Protein AF-A0A7S2H2Y1-F1 (afdb_monomer_lite)

pLDDT: mean 70.2, std 15.02, range [34.81, 85.62]

Sequence (118 aa):
MSSSTISSIPEGWISDARRLQRADELLKPYLASKSPNDRDLRVTLDKVQGKLYQNAQILHDIERWHRAASLSPQSPNHEAIMAKASSLLSELNGGIDEIVDIYAQSSTTQVAKKSTVS

Organism: NCBI:txid3111310

Secondary structure (DSSP, 8-state):
----------HHHHHHHHHHHHHHHHHHHHHHHS-TT-HHHHHHHHHHHHHHHHHHHHHHHHHHHHHHHHH-TT-TTHHHHHHHHHHHHHHHHHHHHHHHHHHHHHHHHHHHHHSS--

Structure (mmCIF, N/CA/C/O backbone):
data_AF-A0A7S2H2Y1-F1
#
_entry.id   AF-A0A7S2H2Y1-F1
#
loop_
_atom_site.group_PDB
_atom_site.id
_atom_site.type_symbol
_atom_site.label_atom_id
_atom_site.label_alt_id
_atom_site.label_comp_id
_atom_site.label_asym_id
_atom_site.label_entity_id
_atom_site.label_seq_id
_atom_site.pdbx_PDB_ins_code
_atom_site.Cartn_x
_atom_site.Cartn_y
_atom_site.Cartn_z
_atom_site.occupancy
_atom_site.B_iso_or_equiv
_atom_site.auth_seq_id
_atom_site.auth_comp_id
_atom_site.auth_asym_id
_atom_site.auth_atom_id
_atom_site.pdbx_PDB_model_num
ATOM 1 N N . MET A 1 1 ? -4.441 3.177 -40.748 1.00 35.91 1 MET A N 1
ATOM 2 C CA . MET A 1 1 ? -4.201 4.198 -39.707 1.00 35.91 1 MET A CA 1
ATOM 3 C C . MET A 1 1 ? -4.705 3.605 -38.405 1.00 35.91 1 MET A C 1
ATOM 5 O O . MET A 1 1 ? -5.911 3.492 -38.240 1.00 35.91 1 MET A O 1
ATOM 9 N N . SER A 1 2 ? -3.808 3.078 -37.573 1.00 34.81 2 SER A N 1
ATOM 10 C CA . SER A 1 2 ? -4.194 2.359 -36.355 1.00 34.81 2 SER A CA 1
ATOM 11 C C . SER A 1 2 ? -4.373 3.346 -35.209 1.00 34.81 2 SER A C 1
ATOM 13 O O . SER A 1 2 ? -3.496 4.162 -34.941 1.00 34.81 2 SER A O 1
ATOM 15 N N . SE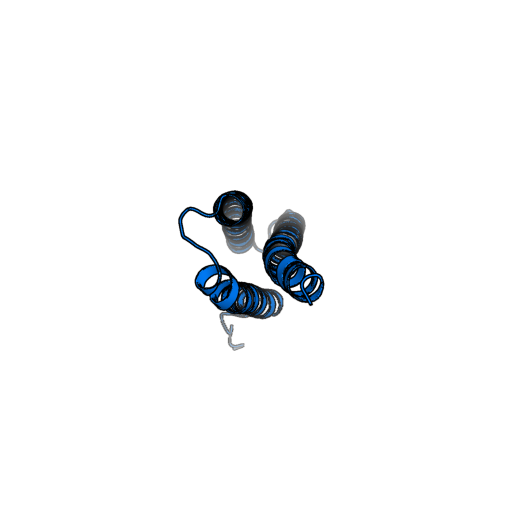R A 1 3 ? -5.549 3.280 -34.594 1.00 36.19 3 SER A N 1
ATOM 16 C CA . SER A 1 3 ? -5.982 4.097 -33.469 1.00 36.19 3 SER A CA 1
ATOM 17 C C . SER A 1 3 ? -5.132 3.782 -32.235 1.00 36.19 3 SER A C 1
ATOM 19 O O . SER A 1 3 ? -5.219 2.684 -31.689 1.00 36.19 3 SER A O 1
ATOM 21 N N . SER A 1 4 ? -4.300 4.729 -31.801 1.00 38.12 4 SER A N 1
ATOM 22 C CA . SER A 1 4 ? -3.584 4.658 -30.525 1.00 38.12 4 SER A CA 1
ATOM 23 C C . SER A 1 4 ? -4.560 4.983 -29.398 1.00 38.12 4 SER A C 1
ATOM 25 O O . SER A 1 4 ? -4.726 6.142 -29.020 1.00 38.12 4 SER A O 1
ATOM 27 N N . THR A 1 5 ? -5.261 3.971 -28.894 1.00 40.22 5 THR A N 1
ATOM 28 C CA . THR A 1 5 ? -6.135 4.133 -27.731 1.00 40.22 5 THR A CA 1
ATOM 29 C C . THR A 1 5 ? -5.274 4.371 -26.492 1.00 40.22 5 THR A C 1
ATOM 31 O O . THR A 1 5 ? -4.487 3.522 -26.081 1.00 40.22 5 THR A O 1
ATOM 34 N N . ILE A 1 6 ? -5.413 5.566 -25.926 1.00 44.97 6 ILE A N 1
ATOM 35 C CA . ILE A 1 6 ? -4.858 5.979 -24.638 1.00 44.97 6 ILE A CA 1
ATOM 36 C C . ILE A 1 6 ? -5.533 5.181 -23.509 1.00 44.97 6 ILE A C 1
ATOM 38 O O . ILE A 1 6 ? -6.738 4.947 -23.546 1.00 44.97 6 ILE A O 1
ATOM 42 N N . SER A 1 7 ? -4.755 4.887 -22.463 1.00 42.81 7 SER A N 1
ATOM 43 C CA . SER A 1 7 ? -5.199 4.489 -21.118 1.00 42.81 7 SER A CA 1
ATOM 44 C C . SER A 1 7 ? -5.645 3.038 -20.936 1.00 42.81 7 SER A C 1
ATOM 46 O O . SER A 1 7 ? -6.802 2.744 -20.647 1.00 42.81 7 SER A O 1
ATOM 48 N N . SER A 1 8 ? -4.690 2.114 -20.978 1.00 39.94 8 SER A N 1
ATOM 49 C CA . SER A 1 8 ? -4.795 0.911 -20.154 1.00 39.94 8 SER A CA 1
ATOM 50 C C . SER A 1 8 ? -4.166 1.220 -18.798 1.00 39.94 8 SER A C 1
ATOM 52 O O . SER A 1 8 ? -2.957 1.074 -18.618 1.00 39.94 8 SER A O 1
ATOM 54 N N . ILE A 1 9 ? -4.985 1.682 -17.850 1.00 45.75 9 ILE A N 1
ATOM 55 C CA . ILE A 1 9 ? -4.664 1.518 -16.429 1.00 45.75 9 ILE A CA 1
ATOM 56 C C . ILE A 1 9 ? -4.386 0.015 -16.255 1.00 45.75 9 ILE A C 1
ATOM 58 O O . ILE A 1 9 ? -5.272 -0.776 -16.594 1.00 45.75 9 ILE A O 1
ATOM 62 N N . PRO A 1 10 ? -3.181 -0.409 -15.830 1.00 50.47 10 PRO A N 1
ATOM 63 C CA . PRO A 1 10 ? -2.871 -1.828 -15.703 1.00 50.47 10 PRO A CA 1
ATOM 64 C C . PRO A 1 10 ? -3.920 -2.484 -14.803 1.00 50.47 10 PRO A C 1
ATOM 66 O O . PRO A 1 10 ? -4.239 -1.922 -13.758 1.00 50.47 10 PRO A O 1
ATOM 69 N N . GLU A 1 11 ? -4.459 -3.650 -15.171 1.00 47.34 11 GLU A N 1
ATOM 70 C CA . GLU A 1 11 ? -5.533 -4.326 -14.414 1.00 47.34 11 GLU A CA 1
ATOM 71 C C . GLU A 1 11 ? -5.223 -4.472 -12.909 1.00 47.34 11 GLU A C 1
ATOM 73 O O . GLU A 1 11 ? -6.138 -4.460 -12.083 1.00 47.34 11 GLU A O 1
ATOM 78 N N . GLY A 1 12 ? -3.935 -4.507 -12.542 1.00 52.22 12 GLY A N 1
ATOM 79 C CA . GLY A 1 12 ? -3.464 -4.447 -11.155 1.00 52.22 12 GLY A CA 1
ATOM 80 C C . GLY A 1 12 ? -3.967 -3.224 -10.377 1.00 52.22 12 GLY A C 1
ATOM 81 O O . GLY A 1 12 ? -4.483 -3.376 -9.279 1.00 52.22 12 GLY A O 1
ATOM 82 N N . TRP A 1 13 ? -3.979 -2.034 -10.977 1.00 46.84 13 TRP A N 1
ATOM 83 C CA . TRP A 1 13 ? -4.370 -0.789 -10.301 1.00 46.84 13 TRP A CA 1
ATOM 84 C C . TRP A 1 13 ? -5.865 -0.759 -9.934 1.00 46.84 13 TRP A C 1
ATOM 86 O O . TRP A 1 13 ? -6.256 -0.183 -8.919 1.00 46.84 13 TRP A O 1
ATOM 96 N N . ILE A 1 14 ? -6.719 -1.419 -10.727 1.00 52.88 14 ILE A N 1
ATOM 97 C CA . ILE A 1 14 ? -8.156 -1.573 -10.427 1.00 52.88 14 ILE A CA 1
ATOM 98 C C . ILE A 1 14 ? -8.366 -2.577 -9.277 1.00 52.88 14 ILE A C 1
ATOM 100 O O . ILE A 1 14 ? -9.340 -2.480 -8.523 1.00 52.88 14 ILE A O 1
ATOM 104 N N . SER A 1 15 ? -7.467 -3.553 -9.126 1.00 58.34 15 SER A N 1
ATOM 105 C CA . SER A 1 15 ? -7.440 -4.453 -7.967 1.00 58.34 15 SER A CA 1
ATOM 106 C C . SER A 1 15 ? -7.026 -3.701 -6.697 1.00 58.34 15 SER A C 1
ATOM 108 O O . SER A 1 15 ? -7.647 -3.867 -5.648 1.00 58.34 15 SER A O 1
ATOM 110 N N . ASP A 1 16 ? -6.058 -2.794 -6.801 1.00 58.50 16 ASP A N 1
ATOM 111 C CA . ASP A 1 16 ? -5.500 -2.074 -5.652 1.00 58.50 16 ASP A CA 1
ATOM 112 C C . ASP A 1 16 ? -6.452 -1.002 -5.102 1.00 58.50 16 ASP A C 1
ATOM 114 O O . ASP A 1 16 ? -6.640 -0.902 -3.887 1.00 58.50 16 ASP A O 1
ATOM 118 N N . ALA A 1 17 ? -7.178 -0.295 -5.976 1.00 56.44 17 ALA A N 1
ATOM 119 C CA . ALA A 1 17 ? -8.259 0.605 -5.565 1.00 56.44 17 ALA A CA 1
ATOM 120 C C . ALA A 1 17 ? -9.387 -0.137 -4.819 1.00 56.44 17 ALA A C 1
ATOM 122 O O . ALA A 1 17 ? -9.885 0.339 -3.797 1.00 56.44 17 ALA A O 1
ATOM 123 N N . ARG A 1 18 ? -9.753 -1.344 -5.279 1.00 64.94 18 ARG A N 1
ATOM 124 C CA . ARG A 1 18 ? -10.741 -2.194 -4.591 1.00 64.94 18 ARG A CA 1
ATOM 125 C C . ARG A 1 18 ? -10.240 -2.699 -3.238 1.00 64.94 18 ARG A C 1
ATOM 127 O O . ARG A 1 18 ? -11.033 -2.813 -2.307 1.00 64.94 18 ARG A O 1
ATOM 134 N N . ARG A 1 19 ? -8.941 -2.977 -3.097 1.00 62.34 19 ARG A N 1
ATOM 135 C CA . ARG A 1 19 ? -8.333 -3.400 -1.821 1.00 62.34 19 ARG A CA 1
ATOM 136 C C . ARG A 1 19 ? -8.309 -2.267 -0.800 1.00 62.34 19 ARG A C 1
ATOM 138 O O . ARG A 1 19 ? -8.684 -2.494 0.347 1.00 62.34 19 ARG A O 1
ATOM 145 N N . LEU A 1 20 ? -7.983 -1.046 -1.224 1.00 63.19 20 LEU A N 1
ATOM 146 C CA . LEU A 1 20 ? -8.082 0.147 -0.377 1.00 63.19 20 LEU A CA 1
ATOM 147 C C . LEU A 1 20 ? -9.529 0.448 0.035 1.00 63.19 20 LEU A C 1
ATOM 149 O O . LEU A 1 20 ? -9.784 0.744 1.199 1.00 63.19 20 LEU A O 1
ATOM 153 N N . GLN A 1 21 ? -10.490 0.300 -0.881 1.00 68.00 21 GLN A N 1
ATOM 154 C CA . GLN A 1 21 ? -11.910 0.428 -0.545 1.00 68.00 21 GLN A CA 1
ATOM 155 C C . GLN A 1 21 ? -12.339 -0.608 0.507 1.00 68.00 21 GLN A C 1
ATOM 157 O O . GLN A 1 21 ? -13.033 -0.272 1.465 1.00 68.00 21 GLN A O 1
ATOM 162 N N . ARG A 1 22 ? -11.877 -1.857 0.380 1.00 67.50 22 ARG A N 1
ATOM 163 C CA . ARG A 1 22 ? -12.145 -2.913 1.366 1.00 67.50 22 ARG A CA 1
ATOM 164 C C . ARG A 1 22 ? -11.535 -2.596 2.733 1.00 67.50 22 ARG A C 1
ATOM 166 O O . ARG A 1 22 ? -12.163 -2.865 3.754 1.00 67.50 22 ARG A O 1
ATOM 173 N N . ALA A 1 23 ? -10.338 -2.008 2.760 1.00 63.97 23 ALA A N 1
ATOM 174 C CA . ALA A 1 23 ? -9.708 -1.535 3.991 1.00 63.97 23 ALA A CA 1
ATOM 175 C C . ALA A 1 23 ? -10.570 -0.464 4.689 1.00 63.97 23 ALA A C 1
ATOM 177 O O . ALA A 1 23 ? -10.806 -0.563 5.891 1.00 63.97 23 ALA A O 1
ATOM 178 N N . ASP A 1 24 ? -11.099 0.507 3.936 1.00 67.19 24 ASP A N 1
ATOM 179 C CA . ASP A 1 24 ? -11.990 1.558 4.456 1.00 67.19 24 ASP A CA 1
ATOM 180 C C . ASP A 1 24 ? -13.320 0.991 4.994 1.00 67.19 24 ASP A C 1
ATOM 182 O O . ASP A 1 24 ? -13.810 1.395 6.052 1.00 67.19 24 ASP A O 1
ATOM 186 N N . GLU A 1 25 ? -13.894 -0.002 4.311 1.00 71.31 25 GLU A N 1
ATOM 187 C CA . GLU A 1 25 ? -15.109 -0.695 4.760 1.00 71.31 25 GLU A CA 1
ATOM 188 C C . GLU A 1 25 ? -14.903 -1.470 6.072 1.00 71.31 25 GLU A C 1
ATOM 190 O O . GLU A 1 25 ? -15.769 -1.425 6.947 1.00 71.31 25 GLU A O 1
ATOM 195 N N . LEU A 1 26 ? -13.749 -2.124 6.251 1.00 68.25 26 LEU A N 1
ATOM 196 C CA . LEU A 1 26 ? -13.384 -2.808 7.501 1.00 68.25 26 LEU A CA 1
ATOM 197 C C . LEU A 1 26 ? -13.105 -1.824 8.647 1.00 68.25 26 LEU A C 1
ATOM 199 O O . LEU A 1 26 ? -13.319 -2.146 9.819 1.00 68.25 26 LEU A O 1
ATOM 203 N N . LEU A 1 27 ? -12.657 -0.612 8.316 1.00 68.12 27 LEU A N 1
ATOM 204 C CA . LEU A 1 27 ? -12.281 0.409 9.285 1.00 68.12 27 LEU A CA 1
ATOM 205 C C . LEU A 1 27 ? -13.486 1.060 9.972 1.00 68.12 27 LEU A C 1
ATOM 207 O O . LEU A 1 27 ? -13.456 1.312 11.178 1.00 68.12 27 LEU A O 1
ATOM 211 N N . LYS A 1 28 ? -14.561 1.321 9.224 1.00 70.88 28 LYS A N 1
ATOM 212 C CA . LYS A 1 28 ? -15.770 2.010 9.716 1.00 70.88 28 LYS A CA 1
ATOM 213 C C . LYS A 1 28 ? -16.358 1.406 11.001 1.00 70.88 28 LYS A C 1
ATOM 215 O O . LYS A 1 28 ? -16.532 2.158 11.964 1.00 70.88 28 LYS A O 1
ATOM 220 N N . PRO A 1 29 ? -16.636 0.090 11.089 1.00 68.25 29 PRO A N 1
ATOM 221 C CA . PRO A 1 29 ? -17.155 -0.502 12.321 1.00 68.25 29 PRO A CA 1
ATOM 222 C C . PRO A 1 29 ? -16.125 -0.494 13.460 1.00 68.25 29 PRO A C 1
ATOM 224 O O . PRO A 1 29 ? -16.506 -0.327 14.618 1.00 68.25 29 PRO A O 1
ATOM 227 N N . TYR A 1 30 ? -14.825 -0.616 13.156 1.00 68.25 30 TYR A N 1
ATOM 228 C CA . TYR A 1 30 ? -13.764 -0.538 14.163 1.00 68.25 30 TYR A CA 1
ATOM 229 C C . TYR A 1 30 ? -13.711 0.849 14.814 1.00 68.25 30 TYR A C 1
ATOM 231 O O . TYR A 1 30 ? -13.767 0.946 16.040 1.00 68.25 30 TYR A O 1
ATOM 239 N N . LEU A 1 31 ? -13.695 1.917 14.012 1.00 70.19 31 LEU A N 1
ATOM 240 C CA . LEU A 1 31 ? -13.712 3.296 14.508 1.00 70.19 31 LEU A CA 1
ATOM 241 C C . LEU A 1 31 ? -14.982 3.597 15.308 1.00 70.19 31 LEU A C 1
ATOM 243 O O . LEU A 1 31 ? -14.897 4.185 16.381 1.00 70.19 31 LEU A O 1
ATOM 247 N N . ALA A 1 32 ? -16.144 3.139 14.835 1.00 73.38 32 ALA A N 1
ATOM 248 C CA . ALA A 1 32 ? -17.416 3.322 15.535 1.00 73.38 32 ALA A CA 1
ATOM 249 C C . ALA A 1 32 ? -17.471 2.593 16.893 1.00 73.38 32 ALA A C 1
ATOM 251 O O . ALA A 1 32 ? -18.193 3.016 17.793 1.00 73.38 32 ALA A O 1
ATOM 252 N N . SER A 1 33 ? -16.709 1.505 17.054 1.00 69.88 33 SER A N 1
ATOM 253 C CA . SER A 1 33 ? -16.657 0.711 18.291 1.00 69.88 33 SER A CA 1
ATOM 254 C C . SER A 1 33 ? -15.689 1.246 19.353 1.00 69.88 33 SER A C 1
ATOM 256 O O . SER A 1 33 ? -15.694 0.756 20.485 1.00 69.88 33 SER A O 1
ATOM 258 N N . LYS A 1 34 ? -14.833 2.216 19.008 1.00 68.75 34 LYS A N 1
ATOM 259 C CA . LYS A 1 34 ? -13.727 2.666 19.856 1.00 68.75 34 LYS A CA 1
ATOM 260 C C . LYS A 1 34 ? -13.930 4.095 20.345 1.00 68.75 34 LYS A C 1
ATOM 262 O O . LYS A 1 34 ? -14.316 4.987 19.598 1.00 68.75 34 LYS A O 1
ATOM 267 N N . SER A 1 35 ? -13.609 4.323 21.618 1.00 74.88 35 SER A N 1
ATOM 268 C CA . SER A 1 35 ? -13.490 5.684 22.141 1.00 74.88 35 SER A CA 1
ATOM 269 C C . SER A 1 35 ? -12.305 6.386 21.466 1.00 74.88 35 SER A C 1
ATOM 271 O O . SER A 1 35 ? -11.252 5.763 21.327 1.00 74.88 35 SER A O 1
ATOM 273 N N . PRO A 1 36 ? -12.404 7.682 21.127 1.00 68.38 36 PRO A N 1
ATOM 274 C CA . PRO A 1 36 ? -11.271 8.467 20.631 1.00 68.38 36 PRO A CA 1
ATOM 275 C C . PRO A 1 36 ? -10.046 8.460 21.565 1.00 68.38 36 PRO A C 1
ATOM 277 O O . PRO A 1 36 ? -8.924 8.677 21.118 1.00 68.38 36 PRO A O 1
ATOM 280 N N . ASN A 1 37 ? -10.248 8.174 22.858 1.00 73.12 37 ASN A N 1
ATOM 281 C CA . ASN A 1 37 ? -9.183 8.073 23.862 1.00 73.12 37 ASN A CA 1
ATOM 282 C C . ASN A 1 37 ? -8.642 6.646 24.049 1.00 73.12 37 ASN A C 1
ATOM 284 O O . ASN A 1 37 ? -7.799 6.414 24.917 1.00 73.12 37 ASN A O 1
ATOM 288 N N . ASP A 1 38 ? -9.123 5.679 23.268 1.00 82.00 38 ASP A N 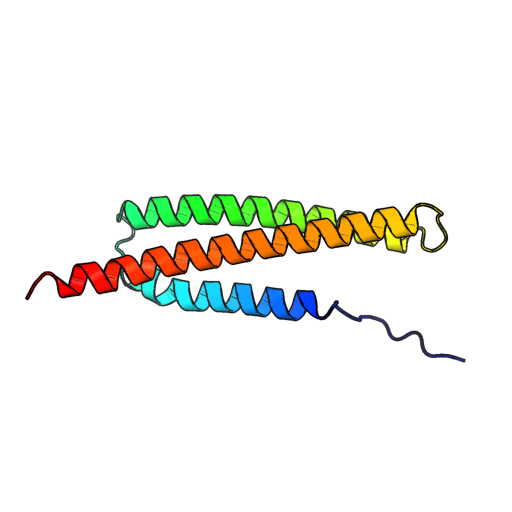1
ATOM 289 C CA . ASP A 1 38 ? -8.662 4.299 23.334 1.00 82.00 38 ASP A CA 1
ATOM 290 C C . ASP A 1 38 ? -7.201 4.208 22.852 1.00 82.00 38 ASP A C 1
ATOM 292 O O . ASP A 1 38 ? -6.839 4.615 21.744 1.00 82.00 38 ASP A O 1
ATOM 296 N N . ARG A 1 39 ? -6.329 3.689 23.721 1.00 82.00 39 ARG A N 1
ATOM 297 C CA . ARG A 1 39 ? -4.896 3.551 23.438 1.00 82.00 39 ARG A CA 1
ATOM 298 C C . ARG A 1 39 ? -4.632 2.591 22.275 1.00 82.00 39 ARG A C 1
ATOM 300 O O . ARG A 1 39 ? -3.732 2.860 21.481 1.00 82.00 39 ARG A O 1
ATOM 307 N N . ASP A 1 40 ? -5.400 1.511 22.164 1.00 79.00 40 ASP A N 1
ATOM 308 C CA . ASP A 1 40 ? -5.254 0.513 21.101 1.00 79.00 40 ASP A CA 1
ATOM 309 C C . ASP A 1 40 ? -5.703 1.093 19.756 1.00 79.00 40 ASP A C 1
ATOM 311 O O . ASP A 1 40 ? -5.069 0.842 18.727 1.00 79.00 40 ASP A O 1
ATOM 315 N N . LEU A 1 41 ? -6.747 1.932 19.765 1.00 79.88 41 LEU A N 1
ATOM 316 C CA . LEU A 1 41 ? -7.138 2.717 18.595 1.00 79.88 41 LEU A CA 1
ATOM 317 C C . LEU A 1 41 ? -5.983 3.617 18.142 1.00 79.88 41 LEU A C 1
ATOM 319 O O . LEU A 1 41 ? -5.612 3.577 16.971 1.00 79.88 41 LEU A O 1
ATOM 323 N N . ARG A 1 42 ? -5.371 4.368 19.062 1.00 80.62 42 ARG A N 1
ATOM 324 C CA . ARG A 1 42 ? -4.280 5.298 18.736 1.00 80.62 42 ARG A CA 1
ATOM 325 C C . ARG A 1 42 ? -3.054 4.586 18.158 1.00 80.62 42 ARG A C 1
ATOM 327 O O . ARG A 1 42 ? -2.559 4.985 17.115 1.00 80.62 42 ARG A O 1
ATOM 334 N N . VAL A 1 43 ? -2.639 3.469 18.762 1.00 85.06 43 VAL A N 1
ATOM 335 C CA . VAL A 1 43 ? -1.535 2.636 18.244 1.00 85.06 43 VAL A CA 1
ATOM 336 C C . VAL A 1 43 ? -1.858 2.058 16.862 1.00 85.06 43 VAL A C 1
ATOM 338 O O . VAL A 1 43 ? -0.978 1.978 16.007 1.00 85.06 43 VAL A O 1
ATOM 341 N N . THR A 1 44 ? -3.106 1.645 16.630 1.00 83.62 44 THR A N 1
ATOM 342 C CA . THR A 1 44 ? -3.540 1.133 15.320 1.00 83.62 44 THR A CA 1
ATOM 343 C C . THR A 1 44 ? -3.477 2.229 14.258 1.00 83.62 44 THR A C 1
ATOM 345 O O . THR A 1 44 ? -2.949 1.998 13.172 1.00 83.62 44 THR A O 1
ATOM 348 N N . LEU A 1 45 ? -3.973 3.427 14.580 1.00 82.38 45 LEU A N 1
ATOM 349 C CA . LEU A 1 45 ? -3.941 4.578 13.680 1.00 82.38 45 LEU A CA 1
ATOM 350 C C . LEU A 1 45 ? -2.507 5.020 13.371 1.00 82.38 45 LEU A C 1
ATOM 352 O O . LEU A 1 45 ? -2.201 5.227 12.202 1.00 82.38 45 LEU A O 1
ATOM 356 N N . ASP A 1 46 ? -1.616 5.061 14.366 1.00 85.25 46 ASP A N 1
ATOM 357 C CA . ASP A 1 46 ? -0.201 5.402 14.163 1.00 85.25 46 ASP A CA 1
ATOM 358 C C . ASP A 1 46 ? 0.486 4.414 13.202 1.00 85.25 46 ASP A C 1
ATOM 360 O O . ASP A 1 46 ? 1.195 4.819 12.277 1.00 85.25 46 ASP A O 1
ATOM 364 N N . LYS A 1 47 ?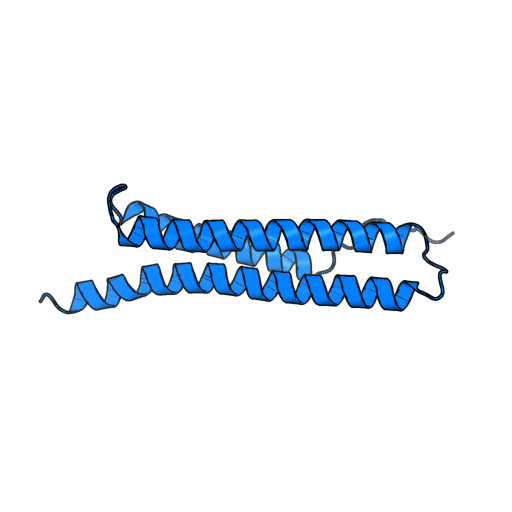 0.247 3.104 13.375 1.00 84.81 47 LYS A N 1
ATOM 365 C CA . LYS A 1 47 ? 0.793 2.067 12.481 1.00 84.81 47 LYS A CA 1
ATOM 366 C C . LYS A 1 47 ? 0.299 2.235 11.049 1.00 84.81 47 LYS A C 1
ATOM 368 O O . LYS A 1 47 ? 1.092 2.150 10.112 1.00 84.81 47 LYS A O 1
ATOM 373 N N . VAL A 1 48 ? -0.998 2.483 10.878 1.00 84.12 48 VAL A N 1
ATOM 374 C CA . VAL A 1 48 ? -1.579 2.633 9.543 1.00 84.12 48 VAL A CA 1
ATOM 375 C C . VAL A 1 48 ? -1.117 3.928 8.894 1.00 84.12 48 VAL A C 1
ATOM 377 O O . VAL A 1 48 ? -0.746 3.914 7.727 1.00 84.12 48 VAL A O 1
ATOM 380 N N . GLN A 1 49 ? -1.054 5.030 9.638 1.00 80.69 49 GLN A N 1
ATOM 381 C CA . GLN A 1 49 ? -0.521 6.289 9.131 1.00 80.69 49 GLN A CA 1
ATOM 382 C C . GLN A 1 49 ? 0.925 6.125 8.645 1.00 80.69 49 GLN A C 1
ATOM 384 O O . GLN A 1 49 ? 1.262 6.596 7.559 1.00 80.69 49 GLN A O 1
ATOM 389 N N . GLY A 1 50 ? 1.761 5.400 9.397 1.00 80.69 50 GLY A N 1
ATOM 390 C CA . GLY A 1 50 ? 3.119 5.064 8.970 1.00 80.69 50 GLY A CA 1
ATOM 391 C C . GLY A 1 50 ? 3.152 4.276 7.656 1.00 80.69 50 GLY A C 1
ATOM 392 O O . GLY A 1 50 ? 3.953 4.586 6.773 1.00 80.69 50 GLY A O 1
ATOM 393 N N . LYS A 1 51 ? 2.254 3.300 7.488 1.00 85.50 51 LYS A N 1
ATOM 394 C CA . LYS A 1 51 ? 2.157 2.500 6.256 1.00 85.50 51 LYS A CA 1
ATOM 395 C C . LYS A 1 51 ? 1.603 3.283 5.070 1.00 85.50 51 LYS A C 1
ATOM 397 O O . LYS A 1 51 ? 2.138 3.173 3.973 1.00 85.50 51 LYS A O 1
ATOM 402 N N . LEU A 1 52 ? 0.603 4.133 5.284 1.00 77.38 52 LEU A N 1
ATOM 403 C CA . LEU A 1 52 ? 0.076 5.028 4.253 1.00 77.38 52 LEU A CA 1
ATOM 404 C C . LEU A 1 52 ? 1.154 5.986 3.742 1.00 77.38 52 LEU A C 1
ATOM 406 O O . LEU A 1 52 ? 1.259 6.190 2.536 1.00 77.38 52 LEU A O 1
ATOM 410 N N . TYR A 1 53 ? 1.987 6.524 4.635 1.00 75.62 53 TYR A N 1
ATOM 411 C CA . TYR A 1 53 ? 3.107 7.376 4.242 1.00 75.62 53 TYR A CA 1
ATOM 412 C C . TYR A 1 53 ? 4.130 6.624 3.374 1.00 75.62 53 TYR A C 1
ATOM 414 O O . TYR A 1 53 ? 4.553 7.134 2.338 1.00 75.62 53 TYR A O 1
ATOM 422 N N . GLN A 1 54 ? 4.490 5.392 3.754 1.00 81.56 54 GLN A N 1
ATOM 423 C CA . GLN A 1 54 ? 5.383 4.536 2.959 1.00 81.56 54 GLN A CA 1
ATOM 424 C C . GLN A 1 54 ? 4.794 4.237 1.573 1.00 81.56 54 GLN A C 1
ATOM 426 O O . GLN A 1 54 ? 5.464 4.434 0.561 1.00 81.56 54 GLN A O 1
ATOM 431 N N . ASN A 1 55 ? 3.520 3.849 1.515 1.00 80.88 55 ASN A N 1
ATOM 432 C CA . ASN A 1 55 ? 2.827 3.555 0.262 1.00 80.88 55 ASN A CA 1
ATOM 433 C C . ASN A 1 55 ? 2.727 4.789 -0.649 1.00 80.88 55 ASN A C 1
ATOM 435 O O . ASN A 1 55 ? 2.897 4.668 -1.859 1.00 80.88 55 ASN A O 1
ATOM 439 N N . ALA A 1 56 ? 2.505 5.982 -0.086 1.00 74.69 56 ALA A N 1
ATOM 440 C CA . ALA A 1 56 ? 2.481 7.228 -0.851 1.00 74.69 56 ALA A CA 1
ATOM 441 C C . ALA A 1 56 ? 3.843 7.537 -1.495 1.00 74.69 56 ALA A C 1
ATOM 443 O O . ALA A 1 56 ? 3.901 7.967 -2.647 1.00 74.69 56 ALA A O 1
ATOM 444 N N . GLN A 1 57 ? 4.943 7.266 -0.786 1.00 78.75 57 GLN A N 1
ATOM 445 C CA . GLN A 1 57 ? 6.287 7.423 -1.340 1.00 78.75 57 GLN A CA 1
ATOM 446 C C . GLN A 1 57 ? 6.543 6.441 -2.495 1.00 78.75 57 GLN A C 1
ATOM 448 O O . GLN A 1 57 ? 7.038 6.847 -3.546 1.00 78.75 57 GLN A O 1
ATOM 453 N N . ILE A 1 58 ? 6.151 5.173 -2.331 1.00 80.56 58 ILE A N 1
ATOM 454 C CA . ILE A 1 58 ? 6.275 4.150 -3.380 1.00 80.56 58 ILE A CA 1
ATOM 455 C C . ILE A 1 58 ? 5.442 4.534 -4.611 1.00 80.56 58 ILE A C 1
ATOM 457 O O . ILE A 1 58 ? 5.923 4.416 -5.737 1.00 80.56 58 ILE A O 1
ATOM 461 N N . LEU A 1 59 ? 4.222 5.044 -4.412 1.00 78.75 59 LEU A N 1
ATOM 462 C CA . LEU A 1 59 ? 3.361 5.519 -5.496 1.00 78.75 59 LEU A CA 1
ATOM 463 C C . LEU A 1 59 ? 4.026 6.648 -6.295 1.00 78.75 59 LEU A C 1
ATOM 465 O O . LEU A 1 59 ? 4.078 6.583 -7.523 1.00 78.75 59 LEU A O 1
ATOM 469 N N . HIS A 1 60 ? 4.606 7.637 -5.611 1.00 75.94 60 HIS A N 1
ATOM 470 C CA . HIS A 1 60 ? 5.364 8.702 -6.269 1.00 75.94 60 HIS A CA 1
ATOM 471 C C . HIS A 1 60 ? 6.565 8.176 -7.064 1.00 75.94 60 HIS A C 1
ATOM 473 O O . HIS A 1 60 ? 6.841 8.654 -8.170 1.00 75.94 60 HIS A O 1
ATOM 479 N N . ASP A 1 61 ? 7.275 7.177 -6.540 1.00 77.75 61 ASP A N 1
ATOM 480 C CA . ASP A 1 61 ? 8.390 6.565 -7.258 1.00 77.75 61 ASP A CA 1
ATOM 481 C C . ASP A 1 61 ? 7.908 5.802 -8.500 1.00 77.75 61 ASP A C 1
ATOM 483 O O . ASP A 1 61 ? 8.515 5.934 -9.566 1.00 77.75 61 ASP A O 1
ATOM 487 N N . ILE A 1 62 ? 6.788 5.076 -8.420 1.00 79.88 62 ILE A N 1
ATOM 488 C CA . ILE A 1 62 ? 6.157 4.419 -9.577 1.00 79.88 62 ILE A CA 1
ATOM 489 C C . ILE A 1 62 ? 5.820 5.446 -10.662 1.00 79.88 62 ILE A C 1
ATOM 491 O O . ILE A 1 62 ? 6.191 5.249 -11.821 1.00 79.88 62 ILE A O 1
ATOM 495 N N . GLU A 1 63 ? 5.172 6.558 -10.306 1.00 77.62 63 GLU A N 1
ATOM 496 C CA . GLU A 1 63 ? 4.840 7.636 -11.247 1.00 77.62 63 GLU A CA 1
ATOM 497 C C . GLU A 1 63 ? 6.094 8.203 -11.923 1.00 77.62 63 GLU A C 1
ATOM 499 O O . GLU A 1 63 ? 6.124 8.410 -13.143 1.00 77.62 63 GLU A O 1
ATOM 504 N N . ARG A 1 64 ? 7.164 8.414 -11.147 1.00 80.12 64 ARG A N 1
ATOM 505 C CA . ARG A 1 64 ? 8.448 8.906 -11.654 1.00 80.12 64 ARG A CA 1
ATOM 506 C C . ARG A 1 64 ? 9.070 7.936 -12.656 1.00 80.12 64 ARG A C 1
ATOM 508 O O . ARG A 1 64 ? 9.507 8.371 -13.725 1.00 80.12 64 ARG A O 1
ATOM 515 N N . TRP A 1 65 ? 9.108 6.643 -12.339 1.00 80.81 65 TRP A N 1
ATOM 516 C CA . TRP A 1 65 ? 9.658 5.620 -13.233 1.00 80.81 65 TRP A CA 1
ATOM 517 C C . TRP A 1 65 ? 8.802 5.434 -14.485 1.00 80.81 65 TRP A C 1
ATOM 519 O O . TRP A 1 65 ? 9.344 5.357 -15.585 1.00 80.81 65 TRP A O 1
ATOM 529 N N . HIS A 1 66 ? 7.478 5.465 -14.356 1.00 78.38 66 HIS A N 1
ATOM 530 C CA . HIS A 1 66 ? 6.571 5.386 -15.498 1.00 78.38 66 HIS A CA 1
ATOM 531 C C . HIS A 1 66 ? 6.735 6.587 -16.444 1.00 78.38 66 HIS A C 1
ATOM 533 O O . HIS A 1 66 ? 6.777 6.439 -17.671 1.00 78.38 66 HIS A O 1
ATOM 539 N N . ARG A 1 67 ? 6.918 7.792 -15.889 1.00 79.19 67 ARG A N 1
ATOM 540 C CA . ARG A 1 67 ? 7.238 8.988 -16.677 1.00 79.19 67 ARG A CA 1
ATOM 541 C C . ARG A 1 67 ? 8.586 8.853 -17.384 1.00 79.19 67 ARG A C 1
ATOM 543 O O . ARG A 1 67 ? 8.682 9.198 -18.558 1.00 79.19 67 ARG A O 1
ATOM 550 N N . ALA A 1 68 ? 9.607 8.323 -16.710 1.00 76.94 68 ALA A N 1
ATOM 551 C CA . ALA A 1 68 ? 10.906 8.053 -17.325 1.00 76.94 68 ALA A CA 1
ATOM 552 C C . ALA A 1 68 ? 10.798 7.044 -18.485 1.00 76.94 68 ALA A C 1
ATOM 554 O O . ALA A 1 68 ? 11.381 7.273 -19.545 1.00 76.94 68 ALA A O 1
ATOM 555 N N . ALA A 1 69 ? 9.993 5.986 -18.323 1.00 78.12 69 ALA A N 1
ATOM 556 C CA . ALA A 1 69 ? 9.714 5.005 -19.374 1.00 78.12 69 ALA A CA 1
ATOM 557 C C . ALA A 1 69 ? 9.042 5.652 -20.595 1.00 78.12 69 ALA A C 1
ATOM 559 O O . ALA A 1 69 ? 9.430 5.394 -21.733 1.00 78.12 69 ALA A O 1
ATOM 560 N N . SER A 1 70 ? 8.072 6.536 -20.341 1.00 78.12 70 SER A N 1
ATOM 561 C CA . SER A 1 70 ? 7.291 7.234 -21.370 1.00 78.12 70 SER A CA 1
ATOM 562 C C . SER A 1 70 ? 8.123 8.240 -22.172 1.00 78.12 70 SER A C 1
ATOM 564 O O . SER A 1 70 ? 7.862 8.456 -23.351 1.00 78.12 70 SER A O 1
ATOM 566 N N . LEU A 1 71 ? 9.129 8.860 -21.546 1.00 82.56 71 LEU A N 1
ATOM 567 C CA . LEU A 1 71 ? 10.024 9.822 -22.199 1.00 82.56 71 LEU A CA 1
ATOM 568 C C . LEU A 1 71 ? 11.096 9.154 -23.067 1.00 82.56 71 LEU A C 1
ATOM 570 O O . LEU A 1 71 ? 11.659 9.802 -23.947 1.00 82.56 71 LEU A O 1
ATOM 574 N N . SER A 1 72 ? 11.404 7.879 -22.824 1.00 79.62 72 SER A N 1
ATOM 575 C CA . SER A 1 72 ? 12.446 7.161 -23.559 1.00 79.62 72 SER A CA 1
ATOM 576 C C . SER A 1 72 ? 12.022 5.724 -23.902 1.00 79.62 72 SER A C 1
ATOM 578 O O . SER A 1 72 ? 12.633 4.759 -23.438 1.00 79.62 72 SER A O 1
ATOM 580 N N . PRO A 1 73 ? 10.974 5.556 -24.733 1.00 73.50 73 PRO A N 1
ATOM 581 C CA . PRO A 1 73 ? 10.411 4.243 -25.057 1.00 73.50 73 PRO A CA 1
ATOM 582 C C . PRO A 1 73 ? 11.345 3.360 -25.899 1.00 73.50 73 PRO A C 1
ATOM 584 O O . PRO A 1 73 ? 11.167 2.153 -25.946 1.00 73.50 73 PRO A O 1
ATOM 587 N N . GLN A 1 74 ? 12.344 3.956 -26.555 1.00 79.50 74 GLN A N 1
ATOM 588 C CA . GLN A 1 74 ? 13.352 3.260 -27.370 1.00 79.50 74 GLN A CA 1
ATOM 589 C C . GLN A 1 74 ? 14.718 3.189 -26.667 1.00 79.50 74 GLN A C 1
ATOM 591 O O . GLN A 1 74 ? 15.734 2.886 -27.291 1.00 79.50 74 GLN A O 1
ATOM 596 N N . SER A 1 75 ? 14.774 3.533 -25.376 1.00 80.88 75 SER A N 1
ATOM 597 C CA . SER A 1 75 ? 16.014 3.460 -24.610 1.00 80.88 75 SER A CA 1
ATOM 598 C C . SER A 1 75 ? 16.406 2.002 -24.373 1.00 80.88 75 SER A C 1
ATOM 600 O O . SER A 1 75 ? 15.545 1.212 -23.985 1.00 80.88 75 SER A O 1
ATOM 602 N N . PRO A 1 76 ? 17.698 1.644 -24.467 1.00 78.19 76 PRO A N 1
ATOM 603 C CA . PRO A 1 76 ? 18.170 0.332 -24.026 1.00 78.19 76 PRO A CA 1
ATOM 604 C C . PRO A 1 76 ? 17.895 0.073 -22.532 1.00 78.19 76 PRO A C 1
ATOM 606 O O . PRO A 1 76 ? 17.878 -1.073 -22.101 1.00 78.19 76 PRO A O 1
ATOM 609 N N . ASN A 1 77 ? 17.614 1.120 -21.743 1.00 83.25 77 ASN A N 1
ATOM 610 C CA . ASN A 1 7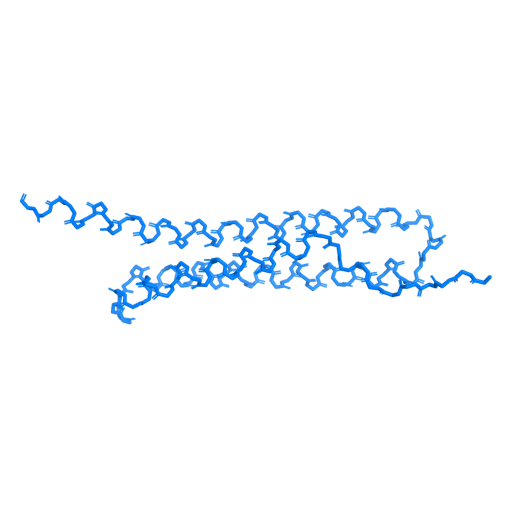7 ? 17.241 1.006 -20.331 1.00 83.25 77 ASN A CA 1
ATOM 611 C C . ASN A 1 77 ? 15.725 0.884 -20.101 1.00 83.25 77 ASN A C 1
ATOM 613 O O . ASN A 1 77 ? 15.296 0.821 -18.949 1.00 83.25 77 ASN A O 1
ATOM 617 N N . HIS A 1 78 ? 14.903 0.891 -21.154 1.00 80.50 78 HIS A N 1
ATOM 618 C CA . HIS A 1 78 ? 13.446 0.881 -21.025 1.00 80.50 78 HIS A CA 1
ATOM 619 C C . HIS A 1 78 ? 12.947 -0.350 -20.254 1.00 80.50 78 HIS A C 1
ATOM 621 O O . HIS A 1 78 ? 12.159 -0.212 -19.320 1.00 80.50 78 HIS A O 1
ATOM 627 N N . GLU A 1 79 ? 13.474 -1.537 -20.563 1.00 82.56 79 GLU A N 1
ATOM 628 C CA . GLU A 1 79 ? 13.123 -2.772 -19.850 1.00 82.56 79 GLU A CA 1
ATOM 629 C C . GLU A 1 79 ? 13.501 -2.712 -18.365 1.00 82.56 79 GLU A C 1
ATOM 631 O O . GLU A 1 79 ? 12.699 -3.080 -17.508 1.00 82.56 79 GLU A O 1
ATOM 636 N N . ALA A 1 80 ? 14.680 -2.175 -18.033 1.00 85.62 80 ALA A N 1
ATOM 637 C CA . ALA A 1 80 ? 15.120 -2.017 -16.647 1.00 85.62 80 ALA A CA 1
ATOM 638 C C . ALA A 1 80 ? 14.233 -1.030 -15.864 1.00 85.62 80 ALA A C 1
ATOM 640 O O . ALA A 1 80 ? 13.909 -1.266 -14.699 1.00 85.62 80 ALA A O 1
ATOM 641 N N . ILE A 1 81 ? 13.799 0.057 -16.510 1.00 80.69 81 ILE A N 1
ATOM 642 C CA . ILE A 1 81 ? 12.863 1.030 -15.935 1.00 80.69 81 ILE A CA 1
ATOM 643 C C . ILE A 1 81 ? 11.503 0.373 -15.663 1.00 80.69 81 ILE A C 1
ATOM 645 O O . ILE A 1 81 ? 10.955 0.518 -14.568 1.00 80.69 81 ILE A O 1
ATOM 649 N N . MET A 1 82 ? 10.972 -0.377 -16.631 1.00 80.44 82 MET A N 1
ATOM 650 C CA . MET A 1 82 ? 9.690 -1.073 -16.496 1.00 80.44 82 MET A CA 1
ATOM 651 C C . MET A 1 82 ? 9.743 -2.179 -15.434 1.00 80.44 82 MET A C 1
ATOM 653 O O . MET A 1 82 ? 8.804 -2.323 -14.647 1.00 80.44 82 MET A O 1
ATOM 657 N N . ALA A 1 83 ? 10.858 -2.910 -15.341 1.00 83.44 83 ALA A N 1
ATOM 658 C CA . ALA A 1 83 ? 11.097 -3.875 -14.271 1.00 83.44 83 ALA A CA 1
ATOM 659 C C . ALA A 1 83 ? 11.125 -3.196 -12.892 1.00 83.44 83 ALA A C 1
ATOM 661 O O . ALA A 1 83 ? 10.509 -3.691 -11.945 1.00 83.44 83 ALA A O 1
ATOM 662 N N . LYS A 1 84 ? 11.768 -2.024 -12.773 1.00 85.50 84 LYS A N 1
ATOM 663 C CA . LYS A 1 84 ? 11.789 -1.266 -11.515 1.00 85.50 84 LYS A CA 1
ATOM 664 C C . LYS A 1 84 ? 10.398 -0.765 -11.122 1.00 85.50 84 LYS A C 1
ATOM 666 O O . LYS A 1 84 ? 10.019 -0.921 -9.964 1.00 85.50 84 LYS A O 1
ATOM 671 N N . ALA A 1 85 ? 9.625 -0.230 -12.067 1.00 78.06 85 ALA A N 1
ATOM 672 C CA . ALA A 1 85 ? 8.245 0.196 -11.823 1.00 78.06 85 ALA A CA 1
ATOM 673 C C . ALA A 1 85 ? 7.348 -0.980 -11.391 1.00 78.06 85 ALA A C 1
ATOM 675 O O . ALA A 1 85 ? 6.570 -0.850 -10.449 1.00 78.06 85 ALA A O 1
ATOM 676 N N . SER A 1 86 ? 7.511 -2.149 -12.018 1.00 80.06 86 SER A N 1
ATOM 677 C CA . SER A 1 86 ? 6.770 -3.372 -11.669 1.00 80.06 86 SER A CA 1
ATOM 678 C C . SER A 1 86 ? 7.125 -3.892 -10.273 1.00 80.06 86 SER A C 1
ATOM 680 O O . SER A 1 86 ? 6.244 -4.291 -9.515 1.00 80.06 86 SER A O 1
ATOM 682 N N . SER A 1 87 ? 8.406 -3.841 -9.895 1.00 85.19 87 SER A N 1
ATOM 683 C CA . SER A 1 87 ? 8.853 -4.198 -8.543 1.00 85.19 87 SER A CA 1
ATOM 684 C C . SER A 1 87 ? 8.243 -3.285 -7.480 1.00 85.19 87 SER A C 1
ATOM 686 O O . SER A 1 87 ? 7.821 -3.777 -6.439 1.00 85.19 87 SER A O 1
ATOM 688 N N . LEU A 1 88 ? 8.183 -1.975 -7.736 1.00 83.44 88 LEU A N 1
ATOM 689 C CA . LEU A 1 88 ? 7.580 -1.018 -6.808 1.00 83.44 88 LEU A CA 1
ATOM 690 C C . LEU A 1 88 ? 6.063 -1.214 -6.696 1.00 83.44 88 LEU A C 1
ATOM 692 O O . LEU A 1 88 ? 5.516 -1.107 -5.605 1.00 83.44 88 LEU A O 1
ATOM 696 N N . LEU A 1 89 ? 5.384 -1.568 -7.792 1.00 80.94 89 LEU A N 1
ATOM 697 C CA . LEU A 1 89 ? 3.968 -1.949 -7.752 1.00 80.94 89 LEU A CA 1
ATOM 698 C C . LEU A 1 89 ? 3.736 -3.186 -6.873 1.00 80.94 89 LEU A C 1
ATOM 700 O O . LEU A 1 89 ? 2.794 -3.217 -6.088 1.00 80.94 89 LEU A O 1
ATOM 704 N N . SER A 1 90 ? 4.616 -4.187 -6.950 1.00 84.81 90 SER A N 1
ATOM 705 C CA . SER A 1 90 ? 4.538 -5.351 -6.060 1.00 84.81 90 SER A CA 1
ATOM 706 C C . SER A 1 90 ? 4.736 -4.974 -4.587 1.00 84.81 90 SER A C 1
ATOM 708 O O . SER A 1 90 ? 4.064 -5.534 -3.723 1.00 84.81 90 SER A O 1
ATOM 710 N N . GLU A 1 91 ? 5.643 -4.041 -4.293 1.00 85.50 91 GLU A N 1
ATOM 711 C CA . GLU A 1 91 ? 5.891 -3.547 -2.933 1.00 85.50 91 GLU A CA 1
ATOM 712 C C . GLU A 1 91 ? 4.688 -2.769 -2.387 1.00 85.50 91 GLU A C 1
ATOM 714 O O . GLU A 1 91 ? 4.231 -3.040 -1.276 1.00 85.50 91 GLU A O 1
ATOM 719 N N . LEU A 1 92 ? 4.114 -1.876 -3.202 1.00 82.06 92 LEU A N 1
ATOM 720 C CA . LEU A 1 92 ? 2.889 -1.148 -2.875 1.00 82.06 92 LEU A CA 1
ATOM 721 C C . LEU A 1 92 ? 1.750 -2.113 -2.521 1.00 82.06 92 LEU A C 1
ATOM 723 O O . LEU A 1 92 ? 1.025 -1.896 -1.552 1.00 82.06 92 LEU A O 1
ATOM 727 N N . ASN A 1 93 ? 1.636 -3.213 -3.263 1.00 81.12 93 ASN A N 1
ATOM 728 C CA . ASN A 1 93 ? 0.604 -4.219 -3.043 1.00 81.12 93 ASN A CA 1
ATOM 729 C C . ASN A 1 93 ? 0.772 -4.964 -1.721 1.00 81.12 93 ASN A C 1
ATOM 731 O O . ASN A 1 93 ? -0.222 -5.174 -1.028 1.00 81.12 93 ASN A O 1
ATOM 735 N N . GLY A 1 94 ? 2.006 -5.310 -1.349 1.00 84.75 94 GLY A N 1
ATOM 736 C CA . GLY A 1 94 ? 2.290 -5.870 -0.027 1.00 84.75 94 GLY A CA 1
ATOM 737 C C . GLY A 1 94 ? 1.998 -4.869 1.094 1.00 84.75 94 GLY A C 1
ATOM 738 O O . GLY A 1 94 ? 1.380 -5.220 2.094 1.00 84.75 94 GLY A O 1
ATOM 739 N N . GLY A 1 95 ? 2.348 -3.594 0.902 1.00 84.56 95 GLY A N 1
ATOM 740 C CA . GLY A 1 95 ? 2.042 -2.534 1.865 1.00 84.56 95 GLY A CA 1
ATOM 741 C C . GLY A 1 95 ? 0.540 -2.291 2.055 1.00 84.56 95 GLY A C 1
ATOM 742 O O . GLY A 1 95 ? 0.101 -1.974 3.160 1.00 84.56 95 GLY A O 1
ATOM 743 N N . ILE A 1 96 ? -0.268 -2.436 1.000 1.00 80.19 96 ILE A 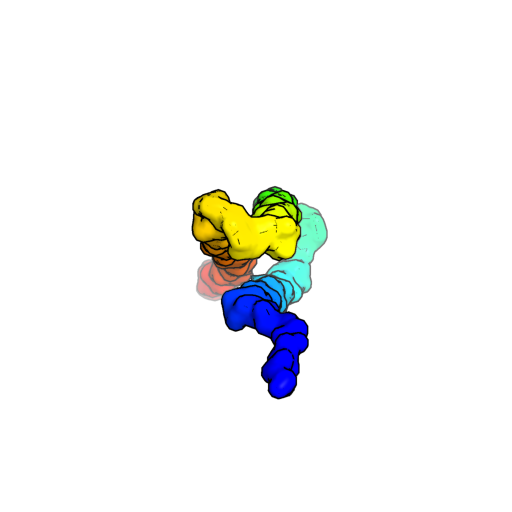N 1
ATOM 744 C CA . ILE A 1 96 ? -1.736 -2.363 1.085 1.00 80.19 96 ILE A CA 1
ATOM 745 C C . ILE A 1 96 ? -2.295 -3.573 1.846 1.00 80.19 96 ILE A C 1
ATOM 747 O O . ILE A 1 96 ? -3.172 -3.387 2.691 1.00 80.19 96 ILE A O 1
ATOM 751 N N . ASP A 1 97 ? -1.780 -4.782 1.602 1.00 83.19 97 ASP A N 1
ATOM 752 C CA . ASP A 1 97 ? -2.180 -5.975 2.364 1.00 83.19 97 ASP A CA 1
ATOM 753 C C . ASP A 1 97 ? -1.885 -5.830 3.850 1.00 83.19 97 ASP A C 1
ATOM 755 O O . ASP A 1 97 ? -2.744 -6.120 4.677 1.00 83.19 97 ASP A O 1
ATOM 759 N N . GLU A 1 98 ? -0.718 -5.297 4.206 1.00 85.12 98 GLU A N 1
ATOM 760 C CA . GLU A 1 98 ? -0.378 -5.060 5.606 1.00 85.12 98 GLU A CA 1
ATOM 761 C C . GLU A 1 98 ? -1.360 -4.096 6.288 1.00 85.12 98 GLU A C 1
ATOM 763 O O . GLU A 1 98 ? -1.724 -4.302 7.446 1.00 85.12 98 GLU A O 1
ATOM 768 N N . ILE A 1 99 ? -1.831 -3.057 5.587 1.00 81.69 99 ILE A N 1
ATOM 769 C CA . ILE A 1 99 ? -2.856 -2.143 6.119 1.00 81.69 99 ILE A CA 1
ATOM 770 C C . ILE A 1 99 ? -4.170 -2.896 6.358 1.00 81.69 99 ILE A C 1
ATOM 772 O O . ILE A 1 99 ? -4.779 -2.748 7.421 1.00 81.69 99 ILE A O 1
ATOM 776 N N . VAL A 1 100 ? -4.593 -3.717 5.393 1.00 80.56 100 VAL A N 1
ATOM 777 C CA . VAL A 1 100 ? -5.796 -4.553 5.517 1.00 80.56 100 VAL A CA 1
ATOM 778 C C . VAL A 1 100 ? -5.669 -5.511 6.702 1.00 80.56 100 VAL A C 1
ATOM 780 O O . VAL A 1 100 ? -6.602 -5.609 7.498 1.00 80.56 100 VAL A O 1
ATOM 783 N N . ASP A 1 101 ? -4.519 -6.160 6.871 1.00 82.50 101 ASP A N 1
ATOM 784 C CA . ASP A 1 101 ? -4.258 -7.102 7.959 1.00 82.50 101 ASP A CA 1
ATOM 785 C C . ASP A 1 101 ? -4.244 -6.424 9.329 1.00 82.50 101 ASP A C 1
ATOM 787 O O . ASP A 1 101 ? -4.831 -6.949 10.278 1.00 82.50 101 ASP A O 1
ATOM 791 N N . ILE A 1 102 ? -3.634 -5.238 9.446 1.00 82.88 102 ILE A N 1
ATOM 792 C CA . ILE A 1 102 ? -3.669 -4.441 10.680 1.00 82.88 102 ILE A CA 1
ATOM 793 C C . ILE A 1 102 ? -5.123 -4.154 11.071 1.00 82.88 102 ILE A C 1
ATOM 795 O O . ILE A 1 102 ? -5.504 -4.333 12.230 1.00 82.88 102 ILE A O 1
ATOM 799 N N . T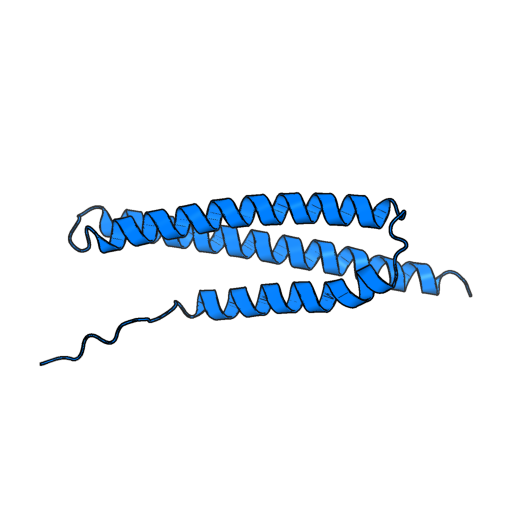YR A 1 103 ? -5.956 -3.749 10.112 1.00 76.81 103 TYR A N 1
ATOM 800 C CA . TYR A 1 103 ? -7.367 -3.479 10.372 1.00 76.81 103 TYR A CA 1
ATOM 801 C C . TYR A 1 103 ? -8.166 -4.738 10.700 1.00 76.81 103 TYR A C 1
ATOM 803 O O . TYR A 1 103 ? -8.944 -4.734 11.659 1.00 76.81 103 TYR A O 1
ATOM 811 N N . ALA A 1 104 ? -7.940 -5.828 9.967 1.00 74.00 104 ALA A N 1
ATOM 812 C CA . ALA A 1 104 ? -8.572 -7.110 10.227 1.00 74.00 104 ALA A CA 1
ATOM 813 C C . ALA A 1 104 ? -8.257 -7.575 11.654 1.00 74.00 104 ALA A C 1
ATOM 815 O O . ALA A 1 104 ? -9.180 -7.756 12.441 1.00 74.00 104 ALA A O 1
ATOM 816 N N . GLN A 1 105 ? -6.984 -7.648 12.048 1.00 75.62 105 GLN A N 1
ATOM 817 C CA . GLN A 1 105 ? -6.568 -8.077 13.391 1.00 75.62 105 GLN A CA 1
ATOM 818 C C . GLN A 1 105 ? -7.176 -7.213 14.503 1.00 75.62 105 GLN A C 1
ATOM 820 O O . GLN A 1 105 ? -7.645 -7.740 15.521 1.00 75.62 105 GLN A O 1
ATOM 825 N N . SER A 1 106 ? -7.226 -5.896 14.303 1.00 69.56 106 SER A N 1
ATOM 826 C CA . SER A 1 106 ? -7.829 -4.963 15.258 1.00 69.56 106 SER A CA 1
ATOM 827 C C . SER A 1 106 ? -9.350 -5.138 15.392 1.00 69.56 106 SER A C 1
ATOM 829 O O . SER A 1 106 ? -9.907 -4.876 16.464 1.00 69.56 106 SER A O 1
ATOM 831 N N . SER A 1 107 ? -10.022 -5.647 14.354 1.00 63.47 107 SER A N 1
ATOM 832 C CA . SER A 1 107 ? -11.443 -6.016 14.387 1.00 63.47 107 SER A CA 1
ATOM 833 C C . SER A 1 107 ? -11.696 -7.414 14.989 1.00 63.47 107 SER A C 1
ATOM 835 O O . SER A 1 107 ? -12.576 -7.561 15.841 1.00 63.47 107 SER A O 1
ATOM 837 N N . THR A 1 108 ? -10.893 -8.437 14.656 1.00 58.22 108 THR A N 1
ATOM 838 C CA . THR A 1 108 ? -11.092 -9.833 15.106 1.00 58.22 108 THR A CA 1
ATOM 839 C C . THR A 1 108 ? -10.750 -10.040 16.580 1.00 58.22 108 THR A C 1
ATOM 841 O O . THR A 1 108 ? -11.431 -10.795 17.277 1.00 58.22 108 THR A O 1
ATOM 844 N N . THR A 1 109 ? -9.743 -9.326 17.096 1.00 55.38 109 THR A N 1
ATOM 845 C CA . THR A 1 109 ? -9.364 -9.372 18.523 1.00 55.38 109 THR A CA 1
ATOM 846 C C . THR A 1 109 ? -10.527 -8.954 19.438 1.00 55.38 109 THR A C 1
ATOM 848 O O . THR A 1 109 ? -10.579 -9.345 20.606 1.00 55.38 109 THR A O 1
ATOM 851 N N . GLN A 1 110 ? -11.508 -8.206 18.920 1.00 49.69 110 GLN A N 1
ATOM 852 C CA . GLN A 1 110 ? -12.701 -7.828 19.678 1.00 49.69 110 GLN A CA 1
ATOM 853 C C . GLN A 1 110 ? -13.764 -8.927 19.741 1.00 49.69 110 GLN A C 1
ATOM 855 O O . GLN A 1 110 ? -14.383 -9.087 20.791 1.00 49.69 110 GLN A O 1
ATOM 860 N N . VAL A 1 111 ? -13.963 -9.704 18.668 1.00 46.94 111 VAL A N 1
ATOM 861 C CA . VAL A 1 111 ? -14.937 -10.811 18.671 1.00 46.94 111 VAL A CA 1
ATOM 862 C C . VAL A 1 111 ? -14.528 -11.851 19.715 1.00 46.94 111 VAL A C 1
ATOM 864 O O . VAL A 1 111 ? -15.352 -12.284 20.512 1.00 46.94 111 VAL A O 1
ATOM 867 N N . ALA A 1 112 ? -13.228 -12.146 19.804 1.00 43.72 112 ALA A N 1
ATOM 868 C CA . ALA A 1 112 ? -12.690 -13.060 20.807 1.00 43.72 112 ALA A CA 1
ATOM 869 C C . ALA A 1 112 ? -12.818 -12.525 22.248 1.00 43.72 112 ALA A C 1
ATOM 871 O O . ALA A 1 112 ? -13.178 -13.282 23.142 1.00 43.72 112 ALA A O 1
ATOM 872 N N . LYS A 1 113 ? -12.583 -11.225 22.496 1.00 42.81 113 LYS A N 1
ATOM 873 C CA . LYS A 1 113 ? -12.714 -10.640 23.849 1.00 42.81 113 LYS A CA 1
ATOM 874 C C . LYS A 1 113 ? -14.164 -10.502 24.322 1.00 42.81 113 LYS A C 1
ATOM 876 O O . LYS A 1 113 ? -14.405 -10.542 25.524 1.00 42.81 113 LYS A O 1
ATOM 881 N N . LYS A 1 114 ? -15.126 -10.338 23.409 1.00 44.53 114 LYS A N 1
ATOM 882 C CA . LYS A 1 114 ? -16.551 -10.216 23.757 1.00 44.53 114 LYS A CA 1
ATOM 883 C C . LYS A 1 114 ? -17.195 -11.568 24.099 1.00 44.53 114 LYS A C 1
ATOM 885 O O . LYS A 1 114 ? -18.205 -11.586 24.789 1.00 44.53 114 LYS A O 1
ATOM 890 N N . SER A 1 115 ? -16.598 -12.679 23.662 1.00 41.28 115 SER A N 1
ATOM 891 C CA . SER A 1 115 ? -17.099 -14.040 23.902 1.00 41.28 115 SER A CA 1
ATOM 892 C C . SER A 1 115 ? -16.589 -14.704 25.189 1.00 41.28 115 SER A C 1
ATOM 894 O O . SER A 1 115 ? -17.117 -15.744 25.560 1.00 41.28 115 SER A O 1
ATOM 896 N N . THR A 1 116 ? -15.609 -14.127 25.894 1.00 39.56 116 THR A N 1
ATOM 897 C CA . THR A 1 116 ? -15.075 -14.690 27.158 1.00 39.56 116 THR A CA 1
ATOM 898 C C . THR A 1 116 ? -15.715 -14.084 28.414 1.00 39.56 116 THR A C 1
ATOM 900 O O . THR A 1 116 ? -15.301 -14.381 29.529 1.00 39.56 116 THR A O 1
ATOM 903 N N . VAL A 1 117 ? -16.725 -13.224 28.254 1.00 40.78 117 VAL A N 1
ATOM 904 C CA . VAL A 1 117 ? -17.529 -12.687 29.361 1.00 40.78 117 VAL A CA 1
ATOM 905 C C . VAL A 1 117 ? -18.970 -13.157 29.164 1.00 40.78 117 VAL A C 1
ATOM 907 O O . VAL A 1 117 ? -19.819 -12.420 28.669 1.00 40.78 117 VAL A O 1
ATOM 910 N N . SER A 1 118 ? -19.236 -14.426 29.463 1.00 38.78 118 SER A N 1
ATOM 911 C CA . SER A 1 118 ? -20.578 -14.997 29.639 1.00 38.78 118 SER A CA 1
ATOM 912 C C . SER A 1 118 ? -20.494 -16.161 30.611 1.00 38.78 118 SER A C 1
ATOM 914 O O . SER A 1 118 ? -19.537 -16.953 30.469 1.00 38.78 118 SER A O 1
#

Foldseek 3Di:
DDDPDDDPPDVLVVVLVVLVVLLVVLVVVLVVVDDPPDPLVVVLVVVLVVLVVVLVVLVVVLVVLVVVLVVCVPDPCNVVSVVSSVVSSVVSVVSSVVSSVSSVCSNVVVVVVVVVPD

Radius of gyration: 19.57 Å; chains: 1; bounding box: 39×25×69 Å